Protein AF-W6JU60-F1 (afdb_monomer_lite)

Structure (mmCIF, N/CA/C/O backbone):
data_AF-W6JU60-F1
#
_entry.id   AF-W6JU60-F1
#
loop_
_atom_site.group_PDB
_atom_site.id
_atom_site.type_symbol
_atom_site.label_atom_id
_atom_site.label_alt_id
_atom_site.label_comp_id
_atom_site.label_asym_id
_atom_site.label_entity_id
_atom_site.label_seq_id
_atom_site.pdbx_PDB_ins_code
_atom_site.Cartn_x
_atom_site.Cartn_y
_atom_site.Cartn_z
_atom_site.occupancy
_atom_site.B_iso_or_equiv
_atom_site.auth_seq_id
_atom_site.auth_comp_id
_atom_site.auth_asym_id
_atom_site.auth_atom_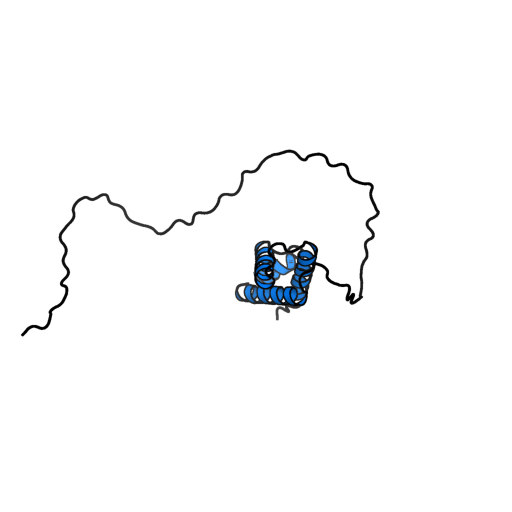id
_atom_site.pdbx_PDB_model_num
ATOM 1 N N . MET A 1 1 ? 45.260 56.073 19.935 1.00 47.12 1 MET A N 1
ATOM 2 C CA . MET A 1 1 ? 45.289 55.132 18.793 1.00 47.12 1 MET A CA 1
ATOM 3 C C . MET A 1 1 ? 44.078 54.212 18.930 1.00 47.12 1 MET A C 1
ATOM 5 O O . MET A 1 1 ? 43.869 53.727 20.035 1.00 47.12 1 MET A O 1
ATOM 9 N N . PRO A 1 2 ? 43.213 54.122 17.905 1.00 52.22 2 PRO A N 1
ATOM 10 C CA . PRO A 1 2 ? 41.772 53.891 18.062 1.00 52.22 2 PRO A CA 1
ATOM 11 C C . PRO A 1 2 ? 41.352 52.412 18.018 1.00 52.22 2 PRO A C 1
ATOM 13 O O . PRO A 1 2 ? 41.796 51.680 17.140 1.00 52.22 2 PRO A O 1
ATOM 16 N N . SER A 1 3 ? 40.410 52.025 18.886 1.00 49.56 3 SER A N 1
ATOM 17 C CA . SER A 1 3 ? 39.662 50.761 18.795 1.00 49.56 3 SER A CA 1
ATOM 18 C C . SER A 1 3 ? 38.165 51.004 19.050 1.00 49.56 3 SER A C 1
ATOM 20 O O . SER A 1 3 ? 37.738 51.186 20.183 1.00 49.56 3 SER A O 1
ATOM 22 N N . ARG A 1 4 ? 37.428 51.080 17.931 1.00 57.56 4 ARG A N 1
ATOM 23 C CA . ARG A 1 4 ? 35.986 50.867 17.656 1.00 57.56 4 ARG A CA 1
ATOM 24 C C . ARG A 1 4 ? 34.974 50.789 18.828 1.00 57.56 4 ARG A C 1
ATOM 26 O O . ARG A 1 4 ? 34.977 49.797 19.553 1.00 57.56 4 ARG A O 1
ATOM 33 N N . PRO A 1 5 ? 33.981 51.700 18.864 1.00 51.59 5 PRO A N 1
ATOM 34 C CA . PRO A 1 5 ? 32.648 51.457 19.413 1.00 51.59 5 PRO A CA 1
ATOM 35 C C . PRO A 1 5 ? 31.619 51.150 18.301 1.00 51.59 5 PRO A C 1
ATOM 37 O O . PRO A 1 5 ? 31.893 51.351 17.117 1.00 51.59 5 PRO A O 1
ATOM 40 N N . GLY A 1 6 ? 30.496 50.547 18.698 1.00 47.75 6 GLY A N 1
ATOM 41 C CA . GLY A 1 6 ? 29.604 49.714 17.885 1.00 47.75 6 GLY A CA 1
ATOM 42 C C . GLY A 1 6 ? 28.687 50.431 16.884 1.00 47.75 6 GLY A C 1
ATOM 43 O O . GLY A 1 6 ? 28.727 51.650 16.751 1.00 47.75 6 GLY A O 1
ATOM 44 N N . PRO A 1 7 ? 27.867 49.666 16.140 1.00 55.91 7 PRO A N 1
ATOM 45 C CA . PRO A 1 7 ? 26.796 50.232 15.335 1.00 55.91 7 PRO A CA 1
ATOM 46 C C . PRO A 1 7 ? 25.592 50.555 16.232 1.00 55.91 7 PRO A C 1
ATOM 48 O O . PRO A 1 7 ? 24.840 49.659 16.613 1.00 55.91 7 PRO A O 1
ATOM 51 N N . ASP A 1 8 ? 25.423 51.835 16.565 1.00 52.69 8 ASP A N 1
ATOM 52 C CA . ASP A 1 8 ? 24.196 52.355 17.165 1.00 52.69 8 ASP A CA 1
ATOM 53 C C . ASP A 1 8 ? 23.133 52.603 16.085 1.00 52.69 8 ASP A C 1
ATOM 55 O O . ASP A 1 8 ? 23.234 53.469 15.217 1.00 52.69 8 ASP A O 1
ATOM 59 N N . THR A 1 9 ? 22.137 51.733 16.158 1.00 45.91 9 THR A N 1
ATOM 60 C CA . THR A 1 9 ? 20.702 51.892 15.915 1.00 45.91 9 THR A CA 1
ATOM 61 C C . THR A 1 9 ? 20.132 53.316 16.046 1.00 45.91 9 THR A C 1
ATOM 63 O O . THR A 1 9 ? 20.436 54.027 16.998 1.00 45.91 9 THR A O 1
ATOM 66 N N . GLY A 1 10 ? 19.162 53.644 15.180 1.00 38.50 10 GLY A N 1
ATOM 67 C CA . GLY A 1 10 ? 18.126 54.670 15.409 1.00 38.50 10 GLY A CA 1
ATOM 68 C C . GLY A 1 10 ? 17.843 55.496 14.146 1.00 38.50 10 GLY A C 1
ATOM 69 O O . GLY A 1 10 ? 18.659 56.329 13.783 1.00 38.50 10 GLY A O 1
ATOM 70 N N . ALA A 1 11 ? 16.856 55.172 13.306 1.00 45.44 11 ALA A N 1
ATOM 71 C CA . ALA A 1 11 ? 15.407 55.345 13.496 1.00 45.44 11 ALA A CA 1
ATOM 72 C C . ALA A 1 11 ? 14.968 56.821 13.510 1.00 45.44 11 ALA A C 1
ATOM 74 O O . ALA A 1 11 ? 15.168 57.496 14.508 1.00 45.44 11 ALA A O 1
ATOM 75 N N . ASP A 1 12 ? 14.342 57.264 12.414 1.00 42.25 12 ASP A N 1
ATOM 76 C CA . ASP A 1 12 ? 13.336 58.341 12.335 1.00 42.25 12 ASP A CA 1
ATOM 77 C C . ASP A 1 12 ? 12.799 58.356 10.884 1.00 42.25 12 ASP A C 1
ATOM 79 O O . ASP A 1 12 ? 13.589 58.211 9.953 1.00 42.25 12 ASP A O 1
ATOM 83 N N . ALA A 1 13 ? 11.532 58.539 10.534 1.00 43.66 13 ALA A N 1
ATOM 84 C CA . ALA A 1 13 ? 10.236 58.268 11.137 1.00 43.66 13 ALA A CA 1
ATOM 85 C C . ALA A 1 13 ? 9.216 58.400 9.982 1.00 43.66 13 ALA A C 1
ATOM 87 O O . ALA A 1 13 ? 9.371 59.234 9.089 1.00 43.66 13 ALA A O 1
ATOM 88 N N . ASP A 1 14 ? 8.206 57.535 10.007 1.00 54.16 14 ASP A N 1
ATOM 89 C CA . ASP A 1 14 ? 6.982 57.529 9.191 1.00 54.16 14 ASP A CA 1
ATOM 90 C C . ASP A 1 14 ? 6.135 58.797 9.471 1.00 54.16 14 ASP A C 1
ATOM 92 O O . ASP A 1 14 ? 6.270 59.384 10.550 1.00 54.16 14 ASP A O 1
ATOM 96 N N . PRO A 1 15 ? 5.236 59.234 8.566 1.00 48.47 15 PRO A N 1
ATOM 97 C CA . PRO A 1 15 ? 3.843 58.833 8.793 1.00 48.47 15 PRO A CA 1
ATOM 98 C C . PRO A 1 15 ? 3.015 58.644 7.509 1.00 48.47 15 PRO A C 1
ATOM 100 O O . PRO A 1 15 ? 3.020 59.503 6.624 1.00 48.47 15 PRO A O 1
ATOM 103 N N . GLY A 1 16 ? 2.193 57.591 7.450 1.00 38.12 16 GLY A N 1
ATOM 104 C CA . GLY A 1 16 ? 1.182 57.524 6.389 1.00 38.12 16 GLY A CA 1
ATOM 105 C C . GLY A 1 16 ? 0.149 56.402 6.350 1.00 38.12 16 GLY A C 1
ATOM 106 O O . GLY A 1 16 ? -0.410 56.208 5.283 1.00 38.12 16 GLY A O 1
ATOM 107 N N . ILE A 1 17 ? -0.085 55.683 7.452 1.00 44.28 17 ILE A N 1
ATOM 108 C CA . ILE A 1 17 ? -1.332 54.975 7.827 1.00 44.28 17 ILE A CA 1
ATOM 109 C C . ILE A 1 17 ? -2.363 54.626 6.727 1.00 44.28 17 ILE A C 1
ATOM 111 O O . ILE A 1 17 ? -3.180 55.454 6.346 1.00 44.28 17 ILE A O 1
ATOM 115 N N . ASP A 1 18 ? -2.487 53.330 6.443 1.00 41.06 18 ASP A N 1
ATOM 116 C CA . ASP A 1 18 ? -3.798 52.676 6.478 1.00 41.06 18 ASP A CA 1
ATOM 117 C C . ASP A 1 18 ? -3.683 51.411 7.336 1.00 41.06 18 ASP A C 1
ATOM 119 O O . ASP A 1 18 ? -2.764 50.599 7.203 1.00 41.06 18 ASP A O 1
ATOM 123 N N . ALA A 1 19 ? -4.578 51.335 8.311 1.00 47.84 19 ALA A N 1
ATOM 124 C CA . ALA A 1 19 ? -4.653 50.307 9.329 1.00 47.84 19 ALA A CA 1
ATOM 125 C C . ALA A 1 19 ? -5.212 48.994 8.761 1.00 47.84 19 ALA A C 1
ATOM 127 O O . ALA A 1 19 ? -6.075 49.021 7.891 1.00 47.84 19 ALA A O 1
ATOM 128 N N . GLU A 1 20 ? -4.738 47.862 9.295 1.00 37.16 20 GLU A N 1
ATOM 129 C CA . GLU A 1 20 ? -5.547 46.798 9.928 1.00 37.16 20 GLU A CA 1
ATOM 130 C C . GLU A 1 20 ? -4.754 45.469 9.945 1.00 37.16 20 GLU A C 1
ATOM 132 O O . GLU A 1 20 ? -4.459 44.867 8.916 1.00 37.16 20 GLU A O 1
ATOM 137 N N . ALA A 1 21 ? -4.376 45.009 11.138 1.00 45.50 21 ALA A N 1
ATOM 138 C CA . ALA A 1 21 ? -4.017 43.610 11.421 1.00 45.50 21 ALA A CA 1
ATOM 139 C C . ALA A 1 21 ? -5.267 42.920 12.016 1.00 45.50 21 ALA A C 1
ATOM 141 O O . ALA A 1 21 ? -6.084 43.664 12.566 1.00 45.50 21 ALA A O 1
ATOM 142 N N . PRO A 1 22 ? -5.445 41.572 12.040 1.00 47.84 22 PRO A N 1
ATOM 143 C CA . PRO A 1 22 ? -4.446 40.488 11.928 1.00 47.84 22 PRO A CA 1
ATOM 144 C C . PRO A 1 22 ? -4.897 39.252 11.081 1.00 47.84 22 PRO A C 1
ATOM 146 O O . PRO A 1 22 ? -6.049 39.177 10.677 1.00 47.84 22 PRO A O 1
ATOM 149 N N . ALA A 1 23 ? -4.011 38.252 10.876 1.00 44.72 23 ALA A N 1
ATOM 150 C CA . ALA A 1 23 ? -4.270 36.781 10.897 1.00 44.72 23 ALA A CA 1
ATOM 151 C C . ALA A 1 23 ? -3.509 35.934 9.823 1.00 44.72 23 ALA A C 1
ATOM 153 O O . ALA A 1 23 ? -3.208 36.431 8.741 1.00 44.72 23 ALA A O 1
ATOM 154 N N . PRO A 1 24 ? -3.151 34.664 10.142 1.00 55.88 24 PRO A N 1
ATOM 155 C CA . PRO A 1 24 ? -2.121 33.843 9.474 1.00 55.88 24 PRO A CA 1
ATOM 156 C C . PRO A 1 24 ? -2.644 33.055 8.229 1.00 55.88 24 PRO A C 1
ATOM 158 O O . PRO A 1 24 ? -3.814 33.185 7.874 1.00 55.88 24 PRO A O 1
ATOM 161 N N . PRO A 1 25 ? -1.798 32.284 7.502 1.00 47.41 25 PRO A N 1
ATOM 162 C CA . PRO A 1 25 ? -1.949 32.013 6.069 1.00 47.41 25 PRO A CA 1
ATOM 163 C C . PRO A 1 25 ? -3.121 31.081 5.740 1.00 47.41 25 PRO A C 1
ATOM 165 O O . PRO A 1 25 ? -3.218 29.964 6.249 1.00 47.41 25 PRO A O 1
ATOM 168 N N . HIS A 1 26 ? -3.981 31.522 4.820 1.00 53.06 26 HIS A N 1
ATOM 169 C CA . HIS A 1 26 ? -5.076 30.713 4.297 1.00 53.06 26 HIS A CA 1
ATOM 170 C C . HIS A 1 26 ? -4.544 29.597 3.392 1.00 53.06 26 HIS A C 1
ATOM 172 O O . HIS A 1 26 ? -4.012 29.825 2.306 1.00 53.06 26 HIS A O 1
ATOM 178 N N . THR A 1 27 ? -4.728 28.371 3.865 1.00 47.03 27 THR A N 1
ATOM 179 C CA . THR A 1 27 ? -4.616 27.123 3.121 1.00 47.03 27 THR A CA 1
ATOM 180 C C . THR A 1 27 ? -5.498 27.176 1.870 1.00 47.03 27 THR A C 1
ATOM 182 O O . THR A 1 27 ? -6.727 27.179 1.937 1.00 47.03 27 THR A O 1
ATOM 185 N N . ALA A 1 28 ? -4.871 27.228 0.696 1.00 50.53 28 ALA A N 1
ATOM 186 C CA . ALA A 1 28 ? -5.572 27.118 -0.57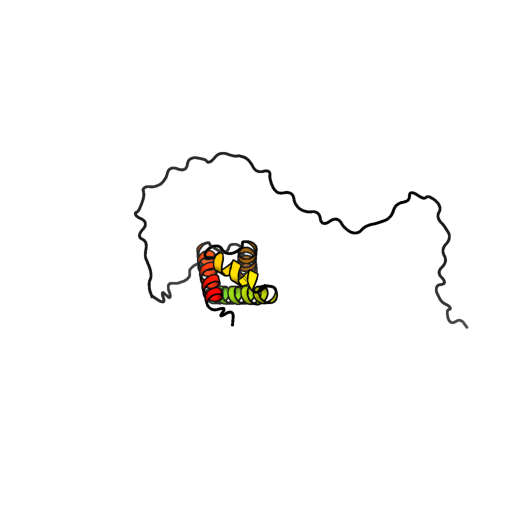5 1.00 50.53 28 ALA A CA 1
ATOM 187 C C . ALA A 1 28 ? -6.048 25.668 -0.769 1.00 50.53 28 ALA A C 1
ATOM 189 O O . ALA A 1 28 ? -5.293 24.797 -1.194 1.00 50.53 28 ALA A O 1
ATOM 190 N N . ALA A 1 29 ? -7.308 25.403 -0.429 1.00 57.00 29 ALA A N 1
ATOM 191 C CA . ALA A 1 29 ? -7.976 24.146 -0.739 1.00 57.00 29 ALA A CA 1
ATOM 192 C C . ALA A 1 29 ? -8.294 24.065 -2.252 1.00 57.00 29 ALA A C 1
ATOM 194 O O . ALA A 1 29 ? -8.926 24.984 -2.787 1.00 57.00 29 ALA A O 1
ATOM 195 N N . PRO A 1 30 ? -7.912 22.990 -2.968 1.00 52.25 30 PRO 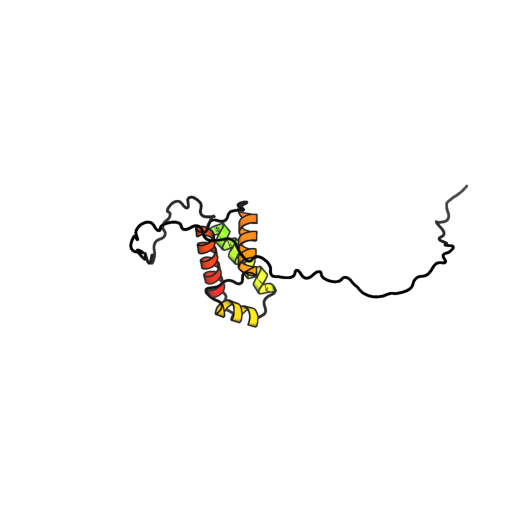A N 1
ATOM 196 C CA . PRO A 1 30 ? -8.303 22.807 -4.361 1.00 52.25 30 PRO A CA 1
ATOM 197 C C . PRO A 1 30 ? -9.747 22.291 -4.471 1.00 52.25 30 PRO A C 1
ATOM 199 O O . PRO A 1 30 ? -10.137 21.302 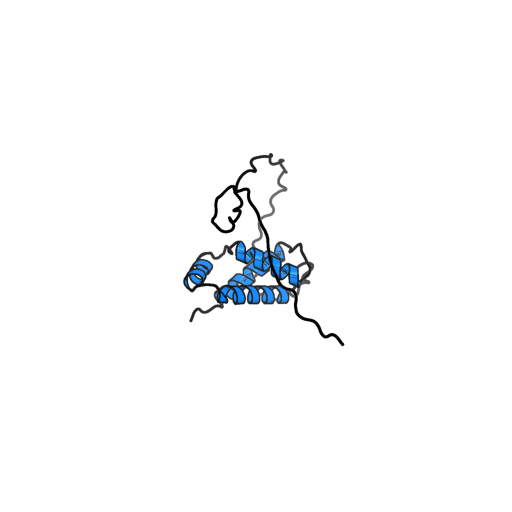-3.851 1.00 52.25 30 PRO A O 1
ATOM 202 N N . LYS A 1 31 ? -10.546 22.985 -5.286 1.00 54.59 31 LYS A N 1
ATOM 203 C CA . LYS A 1 31 ? -11.952 22.678 -5.582 1.00 54.59 31 LYS A CA 1
ATOM 204 C C . LYS A 1 31 ? -12.040 21.495 -6.562 1.00 54.59 31 LYS A C 1
ATOM 206 O O . LYS A 1 31 ? -11.400 21.563 -7.612 1.00 54.59 31 LYS A O 1
ATOM 211 N N . PRO A 1 32 ? -12.836 20.446 -6.294 1.00 54.50 32 PRO A N 1
ATOM 212 C CA . PRO A 1 32 ? -13.117 19.414 -7.282 1.00 54.50 32 PRO A CA 1
ATOM 213 C C . PRO A 1 32 ? -14.236 19.852 -8.238 1.00 54.50 32 PRO A C 1
ATOM 215 O O . PRO A 1 32 ? -15.173 20.538 -7.835 1.00 54.50 32 PRO A O 1
ATOM 218 N N . SER A 1 33 ? -14.172 19.330 -9.467 1.00 46.12 33 SER A N 1
ATOM 219 C CA . SER A 1 33 ? -15.243 19.276 -10.476 1.00 46.12 33 SER A CA 1
ATOM 220 C C . SER A 1 33 ? -15.231 20.370 -11.545 1.00 46.12 33 SER A C 1
ATOM 222 O O . SER A 1 33 ? -15.816 21.425 -11.355 1.00 46.12 33 SER A O 1
ATOM 224 N N . VAL A 1 34 ? -14.635 20.056 -12.703 1.00 52.06 34 VAL A N 1
ATOM 225 C CA . VAL A 1 34 ? -15.282 20.118 -14.032 1.00 52.06 34 VAL A CA 1
ATOM 226 C C . VAL A 1 34 ? -14.475 19.207 -14.960 1.00 52.06 34 VAL A C 1
ATOM 228 O O . VAL A 1 34 ? -13.311 19.492 -15.192 1.00 52.06 34 VAL A O 1
ATOM 231 N N . LEU A 1 35 ? -15.074 18.147 -15.512 1.00 50.44 35 LEU A N 1
ATOM 232 C CA . LEU A 1 35 ? -14.684 17.555 -16.806 1.00 50.44 35 LEU A CA 1
ATOM 233 C C . LEU A 1 35 ? -15.811 16.628 -17.289 1.00 50.44 35 LEU A C 1
ATOM 235 O O . LEU A 1 35 ? -15.713 15.404 -17.302 1.00 50.44 35 LEU A O 1
ATOM 239 N N . ALA A 1 36 ? -16.924 17.252 -17.674 1.00 49.59 36 ALA A N 1
ATOM 240 C CA . ALA A 1 36 ? -17.943 16.608 -18.483 1.00 49.59 36 ALA A CA 1
ATOM 241 C C . ALA A 1 36 ? -17.548 16.692 -19.967 1.00 49.59 36 ALA A C 1
ATOM 243 O O . ALA A 1 36 ? -17.421 17.779 -20.528 1.00 49.59 36 ALA A O 1
ATOM 244 N N . GLY A 1 37 ? -17.434 15.521 -20.595 1.00 46.59 37 GLY A N 1
ATOM 245 C CA . GLY A 1 37 ? -17.753 15.316 -22.005 1.00 46.59 37 GLY A CA 1
ATOM 246 C C . GLY A 1 37 ? -16.580 15.318 -22.982 1.00 46.59 37 GLY A C 1
ATOM 247 O O . GLY A 1 37 ? -16.057 16.370 -23.315 1.00 46.59 37 GLY A O 1
ATOM 248 N N . LYS A 1 38 ? -16.282 14.146 -23.558 1.00 50.16 38 LYS A N 1
ATOM 249 C CA . LYS A 1 38 ? -16.240 13.889 -25.014 1.00 50.16 38 LYS A CA 1
ATOM 250 C C . LYS A 1 38 ? -16.395 12.371 -25.246 1.00 50.16 38 LYS A C 1
ATOM 252 O O . LYS A 1 38 ? -16.079 11.566 -24.383 1.00 50.16 38 LYS A O 1
ATOM 257 N N . ARG A 1 39 ? -16.996 12.029 -26.385 1.00 53.59 39 ARG A N 1
ATOM 258 C CA . ARG A 1 39 ? -17.728 10.791 -26.718 1.00 53.59 39 ARG A CA 1
ATOM 259 C C . ARG A 1 39 ? -16.837 9.532 -26.786 1.00 53.59 39 ARG A C 1
ATOM 261 O O . ARG A 1 39 ? -15.722 9.644 -27.290 1.00 53.59 39 ARG A O 1
ATOM 268 N N . PRO A 1 40 ? -17.335 8.337 -26.410 1.00 49.72 40 PRO A N 1
ATOM 269 C CA . PRO A 1 40 ? -16.653 7.082 -26.705 1.00 49.72 40 PRO A CA 1
ATOM 270 C C . PRO A 1 40 ? -16.737 6.777 -28.206 1.00 49.72 40 PRO A C 1
ATOM 272 O O . PRO A 1 40 ? -17.826 6.661 -28.772 1.00 49.72 40 PRO A O 1
ATOM 275 N N . SER A 1 41 ? -15.578 6.656 -28.852 1.00 53.19 41 SER A N 1
ATOM 276 C CA . SER A 1 41 ? -15.465 6.053 -30.179 1.00 53.19 41 SER A CA 1
ATOM 277 C C . SER A 1 41 ? -15.773 4.560 -30.057 1.00 53.19 41 SER A C 1
ATOM 279 O O . SER A 1 41 ? -15.213 3.873 -29.204 1.00 53.19 41 SER A O 1
ATOM 281 N N . THR A 1 42 ? -16.699 4.072 -30.877 1.00 52.25 42 THR A N 1
ATOM 282 C CA . THR A 1 42 ? -17.063 2.654 -30.960 1.00 52.25 42 THR A CA 1
ATOM 283 C C . THR A 1 42 ? -15.873 1.861 -31.493 1.00 52.25 42 THR A C 1
ATOM 285 O O . THR A 1 42 ? -15.498 2.021 -32.652 1.00 52.25 42 THR A O 1
ATOM 288 N N . ILE A 1 43 ? -15.294 0.996 -30.658 1.00 54.69 43 ILE A N 1
ATOM 289 C CA . ILE A 1 43 ? -14.361 -0.048 -31.089 1.00 54.69 43 ILE A CA 1
ATOM 290 C C . ILE A 1 43 ? -15.098 -1.384 -30.975 1.00 54.69 43 ILE A C 1
ATOM 292 O O . ILE A 1 43 ? -15.632 -1.737 -29.925 1.00 54.69 43 ILE A O 1
ATOM 296 N N . LEU A 1 44 ? -15.173 -2.081 -32.105 1.00 58.12 44 LEU A N 1
ATOM 297 C CA . LEU A 1 44 ? -15.803 -3.383 -32.300 1.00 58.12 44 LEU A CA 1
ATOM 298 C C . LEU A 1 44 ? -15.150 -4.449 -31.386 1.00 58.12 44 LEU A C 1
ATOM 300 O O . LEU A 1 44 ? -13.920 -4.525 -31.367 1.00 58.12 44 LEU A O 1
ATOM 304 N N . PRO A 1 45 ? -15.907 -5.295 -30.662 1.00 60.28 45 PRO A N 1
ATOM 305 C CA . PRO A 1 45 ? -15.314 -6.354 -29.847 1.00 60.28 45 PRO A CA 1
ATOM 306 C C . PRO A 1 45 ? -14.814 -7.514 -30.730 1.00 60.28 45 PRO A C 1
ATOM 308 O O . PRO A 1 45 ? -15.605 -8.072 -31.500 1.00 60.28 45 PRO A O 1
ATOM 311 N N . PRO A 1 46 ? -13.539 -7.941 -30.632 1.00 59.12 46 PRO A N 1
ATOM 312 C CA . PRO A 1 46 ? -13.132 -9.226 -31.177 1.00 59.12 46 PRO A CA 1
ATOM 313 C C . PRO A 1 46 ? -13.781 -10.369 -30.383 1.00 59.12 46 PRO A C 1
ATOM 315 O O . PRO A 1 46 ? -13.907 -10.339 -29.160 1.00 59.12 46 PRO A O 1
ATOM 318 N N . LYS A 1 47 ? -14.226 -11.366 -31.147 1.00 54.44 47 LYS A N 1
ATOM 319 C CA . LYS A 1 47 ? -14.907 -12.607 -30.767 1.00 54.44 47 LYS A CA 1
ATOM 320 C C . LYS A 1 47 ? -14.404 -13.208 -29.445 1.00 54.44 47 LYS A C 1
ATOM 322 O O . LYS A 1 47 ? -13.226 -13.518 -29.305 1.00 54.44 47 LYS A O 1
ATOM 327 N N . ALA A 1 48 ? -15.345 -13.413 -28.523 1.00 59.59 48 ALA A N 1
ATOM 328 C CA . ALA A 1 48 ? -15.145 -14.004 -27.206 1.00 59.59 48 ALA A CA 1
ATOM 329 C C . ALA A 1 48 ? -14.367 -15.331 -27.262 1.00 59.59 48 ALA A C 1
ATOM 331 O O . ALA A 1 48 ? -14.832 -16.310 -27.850 1.00 59.59 48 ALA A O 1
ATOM 332 N N . ALA A 1 49 ? -13.210 -15.362 -26.601 1.00 63.25 49 ALA A N 1
ATOM 333 C CA . ALA A 1 49 ? -12.627 -16.588 -26.074 1.00 63.25 49 ALA A CA 1
ATOM 334 C C . ALA A 1 49 ? -13.209 -16.820 -24.665 1.00 63.25 49 ALA A C 1
ATOM 336 O O . ALA A 1 49 ? -13.395 -15.844 -23.931 1.00 63.25 49 ALA A O 1
ATOM 337 N N . PRO A 1 50 ? -13.543 -18.063 -24.274 1.00 64.31 50 PRO A N 1
ATOM 338 C CA . PRO A 1 50 ? -14.046 -18.328 -22.931 1.00 64.31 50 PRO A CA 1
ATOM 339 C C . PRO A 1 50 ? -12.989 -17.920 -21.891 1.00 64.31 50 PRO A C 1
ATOM 341 O O . PRO A 1 50 ? -11.808 -18.220 -22.089 1.00 64.31 50 PRO A O 1
ATOM 344 N N . PRO A 1 51 ? -13.373 -17.255 -20.785 1.00 61.19 51 PRO A N 1
ATOM 345 C CA . PRO A 1 51 ? -12.440 -16.959 -19.713 1.00 61.19 51 PRO A CA 1
ATOM 346 C C . PRO A 1 51 ? -12.047 -18.278 -19.042 1.00 61.19 51 PRO A C 1
ATOM 348 O O . PRO A 1 51 ? -12.806 -18.860 -18.270 1.00 61.19 51 PRO A O 1
ATOM 351 N N . MET A 1 52 ? -10.857 -18.771 -19.368 1.00 54.69 52 MET A N 1
ATOM 352 C CA . MET A 1 52 ? -10.243 -19.897 -18.682 1.00 54.69 52 MET A CA 1
ATOM 353 C C . MET A 1 52 ? -9.720 -19.369 -17.345 1.00 54.69 52 MET A C 1
ATOM 355 O O . MET A 1 52 ? -8.664 -18.748 -17.270 1.00 54.69 52 MET A O 1
ATOM 359 N N . TRP A 1 53 ? -10.523 -19.529 -16.295 1.00 48.81 53 TRP A N 1
ATOM 360 C CA . TRP A 1 53 ? -10.107 -19.231 -14.930 1.00 48.81 53 TRP A CA 1
ATOM 361 C C . TRP A 1 53 ? -9.103 -20.302 -14.507 1.00 48.81 53 TRP A C 1
ATOM 363 O O . TRP A 1 53 ? -9.480 -21.394 -14.086 1.00 48.81 53 TRP A O 1
ATOM 373 N N . THR A 1 54 ? -7.813 -20.009 -14.651 1.00 52.62 54 THR A N 1
ATOM 374 C CA . THR A 1 54 ? -6.762 -20.829 -14.049 1.00 52.62 54 THR A CA 1
ATOM 375 C C . THR A 1 54 ? -6.638 -20.429 -12.584 1.00 52.62 54 THR A C 1
ATOM 377 O O . THR A 1 54 ? -5.954 -19.469 -12.240 1.00 52.62 54 THR A O 1
ATOM 380 N N . THR A 1 55 ? -7.302 -21.181 -11.707 1.00 54.56 55 THR A N 1
ATOM 381 C CA . THR A 1 55 ? -6.929 -21.242 -10.290 1.00 54.56 55 THR A CA 1
ATOM 382 C C . THR A 1 55 ? -5.563 -21.929 -10.237 1.00 54.56 55 THR A C 1
ATOM 384 O O . THR A 1 55 ? -5.455 -23.141 -10.408 1.00 54.56 55 THR A O 1
ATOM 387 N N . SER A 1 56 ? -4.489 -21.152 -10.087 1.00 48.84 56 SER A N 1
ATOM 388 C CA . SER A 1 56 ? -3.159 -21.710 -9.832 1.00 48.84 56 SER A CA 1
ATOM 389 C C . SER A 1 56 ? -2.974 -21.843 -8.327 1.00 48.84 56 SER A C 1
ATOM 391 O O . SER A 1 56 ? -2.469 -20.958 -7.640 1.00 48.84 56 SER A O 1
ATOM 393 N N . THR A 1 57 ? -3.461 -22.963 -7.799 1.00 52.06 57 THR A N 1
ATOM 394 C CA . THR A 1 57 ? -3.050 -23.476 -6.496 1.00 52.06 57 THR A CA 1
ATOM 395 C C . THR A 1 57 ? -1.678 -24.123 -6.667 1.00 52.06 57 THR A C 1
ATOM 397 O O . THR A 1 57 ? -1.572 -25.175 -7.283 1.00 52.06 57 THR A O 1
ATOM 400 N N . GLY A 1 58 ? -0.644 -23.505 -6.092 1.00 49.12 58 GLY A N 1
ATOM 401 C CA . GLY A 1 58 ? 0.628 -24.159 -5.779 1.00 49.12 58 GLY A CA 1
ATOM 402 C C . GLY A 1 58 ? 1.523 -24.490 -6.975 1.00 49.12 58 GLY A C 1
ATOM 403 O O . GLY A 1 58 ? 1.472 -25.580 -7.530 1.00 49.12 58 GLY A O 1
ATOM 404 N N . GLY A 1 59 ? 2.453 -23.593 -7.290 1.00 38.00 59 GLY A N 1
ATOM 405 C CA . GLY A 1 59 ? 3.571 -23.926 -8.164 1.00 38.00 59 GLY A CA 1
ATOM 406 C C . GLY A 1 59 ? 4.548 -22.771 -8.249 1.00 38.00 59 GLY A C 1
ATOM 407 O O . GLY A 1 59 ? 4.258 -21.779 -8.910 1.00 38.00 59 GLY A O 1
ATOM 408 N N . ALA A 1 60 ? 5.694 -22.897 -7.577 1.00 51.06 60 ALA A N 1
ATOM 409 C CA . ALA A 1 60 ? 6.831 -21.996 -7.726 1.00 51.06 60 ALA A CA 1
ATOM 410 C C . ALA A 1 60 ? 7.310 -22.029 -9.186 1.00 51.06 60 ALA A C 1
ATOM 412 O O . ALA A 1 60 ? 8.162 -22.830 -9.564 1.00 51.06 60 ALA A O 1
ATOM 413 N N . SER A 1 61 ? 6.712 -21.187 -10.022 1.00 45.09 61 SER A N 1
ATOM 414 C CA . SER A 1 61 ? 7.098 -21.036 -11.415 1.00 45.09 61 SER A CA 1
ATOM 415 C C . SER A 1 61 ? 8.162 -19.959 -11.467 1.00 45.09 61 SER A C 1
ATOM 417 O O . SER A 1 61 ? 7.868 -18.773 -11.540 1.00 45.09 61 SER A O 1
ATOM 419 N N . ARG A 1 62 ? 9.420 -20.402 -11.422 1.00 51.38 62 ARG A N 1
ATOM 420 C CA . ARG A 1 62 ? 10.588 -19.645 -11.883 1.00 51.38 62 ARG A CA 1
ATOM 421 C C . ARG A 1 62 ? 10.521 -19.547 -13.414 1.00 51.38 62 ARG A C 1
ATOM 423 O O . ARG A 1 62 ? 11.340 -20.128 -14.115 1.00 51.38 62 ARG A O 1
ATOM 430 N N . GLY A 1 63 ? 9.453 -18.935 -13.914 1.00 44.97 63 GLY A N 1
ATOM 431 C CA . GLY A 1 63 ? 9.310 -18.503 -15.294 1.00 44.97 63 GLY A CA 1
ATOM 432 C C . GLY A 1 63 ? 9.762 -17.058 -15.328 1.00 44.97 63 GLY A C 1
ATOM 433 O O . GLY A 1 63 ? 9.297 -16.264 -14.522 1.00 44.97 63 GLY A O 1
ATOM 434 N N . GLU A 1 64 ? 10.736 -16.775 -16.175 1.00 50.00 64 GLU A N 1
ATOM 435 C CA . GLU A 1 64 ? 11.390 -15.481 -16.297 1.00 50.00 64 GLU A CA 1
ATOM 436 C C . GLU A 1 64 ? 10.375 -14.331 -16.307 1.00 50.00 64 GLU A C 1
ATOM 438 O O . GLU A 1 64 ? 9.454 -14.280 -17.120 1.00 50.00 64 GLU A O 1
ATOM 443 N N . ASP A 1 65 ? 10.555 -13.450 -15.334 1.00 55.44 65 ASP A N 1
ATOM 444 C CA . ASP A 1 65 ? 9.705 -12.347 -14.904 1.00 55.44 65 ASP A CA 1
ATOM 445 C C . ASP A 1 65 ? 9.868 -11.166 -15.880 1.00 55.44 65 ASP A C 1
ATOM 447 O O . ASP A 1 65 ? 10.250 -10.067 -15.493 1.00 55.44 65 ASP A O 1
ATOM 451 N N . ILE A 1 66 ? 9.723 -11.416 -17.191 1.00 53.62 66 ILE A N 1
ATOM 452 C CA . ILE A 1 66 ? 10.096 -10.464 -18.252 1.00 53.62 66 ILE A CA 1
ATOM 453 C C . ILE A 1 66 ? 9.178 -9.233 -18.185 1.00 53.62 66 ILE A C 1
ATOM 455 O O . ILE A 1 66 ? 8.121 -9.177 -18.812 1.00 53.62 66 ILE A O 1
ATOM 459 N N . GLY A 1 67 ? 9.578 -8.253 -17.378 1.00 64.75 67 GLY A N 1
ATOM 460 C CA . GLY A 1 67 ? 8.885 -6.990 -17.161 1.00 64.75 67 GLY A CA 1
ATOM 461 C C . GLY A 1 67 ? 8.136 -6.862 -15.836 1.00 64.75 67 GLY A C 1
ATOM 462 O O . GLY A 1 67 ? 7.534 -5.816 -15.627 1.00 64.75 67 GLY A O 1
ATOM 463 N N . LEU A 1 68 ? 8.125 -7.861 -14.950 1.00 71.00 68 LEU A N 1
ATOM 464 C CA . LEU A 1 68 ? 7.627 -7.645 -13.589 1.00 71.00 68 LEU A CA 1
ATOM 465 C C . LEU A 1 68 ? 8.773 -7.088 -12.734 1.00 71.00 68 LEU A C 1
ATOM 467 O O . LEU A 1 68 ? 9.939 -7.452 -12.894 1.00 71.00 68 LEU A O 1
ATOM 471 N N . VAL A 1 69 ? 8.433 -6.146 -11.860 1.00 80.00 69 VAL A N 1
ATOM 472 C CA . VAL A 1 69 ? 9.374 -5.638 -10.868 1.00 80.00 69 VAL A CA 1
ATOM 473 C C . VAL A 1 69 ? 9.757 -6.778 -9.931 1.00 80.00 69 VAL A C 1
ATOM 475 O O . VAL A 1 69 ? 8.891 -7.537 -9.494 1.00 80.00 69 VAL A O 1
ATOM 478 N N . ASP A 1 70 ? 11.041 -6.834 -9.573 1.00 87.56 70 ASP A N 1
ATOM 479 C CA . ASP A 1 70 ? 11.569 -7.815 -8.633 1.00 87.56 70 ASP A CA 1
ATOM 480 C C . ASP A 1 70 ? 10.683 -7.942 -7.379 1.00 87.56 70 ASP A C 1
ATOM 482 O O . ASP A 1 70 ? 10.410 -6.974 -6.659 1.00 87.56 70 ASP A O 1
ATOM 486 N N . ILE A 1 71 ? 10.230 -9.168 -7.118 1.00 86.38 71 ILE A N 1
ATOM 487 C CA . ILE A 1 71 ? 9.294 -9.484 -6.034 1.00 86.38 71 ILE A CA 1
ATOM 488 C C . ILE A 1 71 ? 9.894 -9.106 -4.676 1.00 86.38 71 ILE A C 1
ATOM 490 O O . ILE A 1 71 ? 9.168 -8.670 -3.780 1.00 86.38 71 ILE A O 1
ATOM 494 N N . GLU A 1 72 ? 11.214 -9.230 -4.511 1.00 88.00 72 GLU A N 1
ATOM 495 C CA . GLU A 1 72 ? 11.881 -8.838 -3.271 1.00 88.00 72 GLU A CA 1
ATOM 496 C C . GLU A 1 72 ? 11.806 -7.319 -3.045 1.00 88.00 72 GLU A C 1
ATOM 498 O O . GLU A 1 72 ? 11.549 -6.870 -1.920 1.00 88.00 72 GLU A O 1
ATOM 503 N N . ALA A 1 73 ? 11.941 -6.522 -4.111 1.00 88.31 73 ALA A N 1
ATOM 504 C CA . ALA A 1 73 ? 11.743 -5.077 -4.060 1.00 88.31 73 ALA A CA 1
ATOM 505 C C . ALA A 1 73 ? 10.298 -4.713 -3.680 1.00 88.31 73 ALA A C 1
ATOM 507 O O . ALA A 1 73 ? 10.102 -3.867 -2.802 1.00 88.31 73 ALA A O 1
ATOM 508 N N . ILE A 1 74 ? 9.302 -5.393 -4.262 1.00 90.75 74 ILE A N 1
ATOM 509 C CA . ILE A 1 74 ? 7.880 -5.226 -3.912 1.00 90.75 74 ILE A CA 1
ATOM 510 C C . ILE A 1 74 ? 7.648 -5.536 -2.427 1.00 90.75 74 ILE A C 1
ATOM 512 O O . ILE A 1 74 ? 7.099 -4.709 -1.697 1.00 90.75 74 ILE A O 1
ATOM 516 N N . ASP A 1 75 ? 8.098 -6.699 -1.947 1.00 91.00 75 ASP A N 1
ATOM 517 C CA . ASP A 1 75 ? 7.918 -7.118 -0.552 1.00 91.00 75 ASP A CA 1
ATOM 518 C C . ASP A 1 75 ? 8.603 -6.155 0.430 1.00 91.00 75 ASP A C 1
ATOM 520 O O . ASP A 1 75 ? 8.138 -5.961 1.558 1.00 91.00 75 ASP A O 1
ATOM 524 N N . ALA A 1 76 ? 9.744 -5.579 0.052 1.00 91.31 76 ALA A N 1
ATOM 525 C CA . ALA A 1 76 ? 10.460 -4.625 0.887 1.00 91.31 76 ALA A CA 1
ATOM 526 C C . ALA A 1 76 ? 9.733 -3.272 0.973 1.00 91.31 76 ALA A C 1
ATOM 528 O O . ALA A 1 76 ? 9.589 -2.745 2.077 1.00 91.31 76 ALA A O 1
ATOM 529 N N . VAL A 1 77 ? 9.220 -2.758 -0.149 1.00 92.38 77 VAL A N 1
ATOM 530 C CA . VAL A 1 77 ? 8.406 -1.528 -0.203 1.00 92.38 77 VAL A CA 1
ATOM 531 C C . VAL A 1 77 ? 7.114 -1.693 0.591 1.00 92.38 77 VAL A C 1
ATOM 533 O O . VAL A 1 77 ? 6.805 -0.881 1.459 1.00 92.38 77 VAL A O 1
ATOM 536 N N . VAL A 1 78 ? 6.392 -2.795 0.381 1.00 93.00 78 VAL A N 1
ATOM 537 C CA . VAL A 1 78 ? 5.156 -3.096 1.115 1.00 93.00 78 VAL A CA 1
ATOM 538 C C . VAL A 1 78 ? 5.397 -3.104 2.625 1.00 93.00 78 VAL A C 1
ATOM 540 O O . VAL A 1 78 ? 4.653 -2.475 3.380 1.00 93.00 78 VAL A O 1
ATOM 543 N N . ARG A 1 79 ? 6.455 -3.786 3.083 1.00 91.44 79 ARG A N 1
ATOM 544 C CA . ARG A 1 79 ? 6.815 -3.826 4.507 1.00 91.44 79 ARG A CA 1
ATOM 545 C C . ARG A 1 79 ? 7.151 -2.445 5.051 1.00 91.44 79 ARG A C 1
ATOM 547 O O . ARG A 1 79 ? 6.722 -2.127 6.157 1.00 91.44 79 ARG A O 1
ATOM 554 N N . GLN A 1 80 ? 7.895 -1.646 4.294 1.00 91.81 80 GLN A N 1
ATOM 555 C CA . GLN A 1 80 ? 8.282 -0.296 4.686 1.00 91.81 80 GLN A CA 1
ATOM 556 C C . GLN A 1 80 ? 7.062 0.620 4.809 1.00 91.81 80 GLN A C 1
ATOM 558 O O . GLN A 1 80 ? 6.868 1.220 5.863 1.00 91.81 80 GLN A O 1
ATOM 563 N N . VAL A 1 81 ? 6.194 0.662 3.795 1.00 91.88 81 VAL A N 1
ATOM 564 C CA . VAL A 1 81 ? 4.979 1.489 3.807 1.00 91.88 81 VAL A CA 1
ATOM 565 C C . VAL A 1 81 ? 4.052 1.092 4.951 1.00 91.88 81 VAL A C 1
ATOM 567 O O . VAL A 1 81 ? 3.581 1.960 5.683 1.00 91.88 81 VAL A O 1
ATOM 570 N N . ILE A 1 82 ? 3.830 -0.208 5.163 1.00 90.50 82 ILE A N 1
ATOM 571 C CA . ILE A 1 82 ? 3.012 -0.689 6.281 1.00 90.50 82 ILE A CA 1
ATOM 572 C C . ILE A 1 82 ? 3.644 -0.308 7.621 1.00 90.50 82 ILE A C 1
ATOM 574 O O . ILE A 1 82 ? 2.938 0.182 8.496 1.00 90.50 82 ILE A O 1
ATOM 578 N N . ALA A 1 83 ? 4.954 -0.499 7.797 1.00 90.19 83 ALA A N 1
ATOM 579 C CA . ALA A 1 83 ? 5.634 -0.141 9.038 1.00 90.19 83 ALA A CA 1
ATOM 580 C C . ALA A 1 83 ? 5.512 1.360 9.331 1.00 90.19 83 ALA A C 1
ATOM 582 O O . ALA A 1 83 ? 5.142 1.736 10.439 1.00 90.19 83 ALA A O 1
ATOM 583 N N . THR A 1 84 ? 5.754 2.213 8.333 1.00 90.81 84 THR A N 1
ATOM 584 C CA . THR A 1 84 ? 5.619 3.667 8.468 1.00 90.81 84 THR A CA 1
ATOM 585 C C . THR A 1 84 ? 4.180 4.084 8.750 1.00 90.81 84 THR A C 1
ATOM 587 O O . THR A 1 84 ? 3.953 4.942 9.598 1.00 90.81 84 THR A O 1
ATOM 590 N N . TRP A 1 85 ? 3.201 3.469 8.087 1.00 90.12 85 TRP A N 1
ATOM 591 C CA . TRP A 1 85 ? 1.793 3.782 8.305 1.00 90.12 85 TRP A CA 1
ATOM 592 C C . TRP A 1 85 ? 1.305 3.329 9.686 1.00 90.12 85 TRP A C 1
ATOM 594 O O . TRP A 1 85 ? 0.613 4.080 10.361 1.00 90.12 85 TRP A O 1
ATOM 604 N N . VAL A 1 86 ? 1.716 2.151 10.165 1.00 89.50 86 VAL A N 1
ATOM 605 C CA . VAL A 1 86 ? 1.356 1.656 11.507 1.00 89.50 86 VAL A CA 1
ATOM 606 C C . VAL A 1 86 ? 1.873 2.579 12.617 1.00 89.50 86 VAL A C 1
ATOM 608 O O . VAL A 1 86 ? 1.223 2.688 13.651 1.00 89.50 86 VAL A O 1
ATOM 611 N N . LEU A 1 87 ? 2.996 3.282 12.414 1.00 88.81 87 LEU A N 1
ATOM 612 C CA . LEU A 1 87 ? 3.514 4.251 13.392 1.00 88.81 87 LEU A CA 1
ATOM 613 C C . LEU A 1 87 ? 2.584 5.455 13.606 1.00 88.81 87 LEU A C 1
ATOM 615 O O . LEU A 1 87 ? 2.608 6.049 14.682 1.00 88.81 87 LEU A O 1
ATOM 619 N N . SER A 1 88 ? 1.797 5.834 12.597 1.00 86.94 88 SER A N 1
ATOM 620 C CA . SER A 1 88 ? 0.846 6.950 12.670 1.00 86.94 88 SER A CA 1
ATOM 621 C C . SER A 1 88 ? -0.618 6.505 12.738 1.00 86.94 88 SER A C 1
ATOM 623 O O . SER A 1 88 ? -1.486 7.322 13.047 1.00 86.94 88 SER A O 1
ATOM 625 N N . ALA A 1 89 ? -0.907 5.231 12.468 1.00 87.12 89 ALA A N 1
ATOM 626 C CA . ALA A 1 89 ? -2.253 4.681 12.478 1.00 87.12 89 ALA A CA 1
ATOM 627 C C . ALA A 1 89 ? -2.756 4.418 13.902 1.00 87.12 89 ALA A C 1
ATOM 629 O O . ALA A 1 89 ? -2.057 3.853 14.743 1.00 87.12 89 ALA A O 1
ATOM 630 N N . THR A 1 90 ? -4.021 4.758 14.153 1.00 87.62 90 THR A N 1
ATOM 631 C CA . THR A 1 90 ? -4.711 4.324 15.371 1.00 87.62 90 THR A CA 1
ATOM 632 C C . THR A 1 90 ? -5.249 2.892 15.211 1.00 87.62 90 THR A C 1
ATOM 634 O O . THR A 1 90 ? -5.411 2.402 14.085 1.00 87.62 90 THR A O 1
ATOM 637 N N . PRO A 1 91 ? -5.575 2.190 16.312 1.00 83.75 91 PRO A N 1
ATOM 638 C CA . PRO A 1 91 ? -6.189 0.862 16.250 1.00 83.75 91 PRO A CA 1
ATOM 639 C C . PRO A 1 91 ? -7.487 0.823 15.428 1.00 83.75 91 PRO A C 1
ATOM 641 O O . PRO A 1 91 ? -7.755 -0.154 14.728 1.00 83.75 91 PRO A O 1
ATOM 644 N N . GLU A 1 92 ? -8.278 1.895 15.457 1.00 86.12 92 GLU A N 1
ATOM 645 C CA . GLU A 1 92 ? -9.506 2.030 14.670 1.00 86.12 92 GLU A CA 1
ATOM 646 C C . GLU A 1 92 ? -9.191 2.083 13.173 1.00 86.12 92 GLU A C 1
ATOM 648 O O . GLU A 1 92 ? -9.835 1.391 12.387 1.00 86.12 92 GLU A O 1
ATOM 653 N N . MET A 1 93 ? -8.151 2.824 12.775 1.00 86.56 93 MET A N 1
ATOM 654 C CA . MET A 1 93 ? -7.698 2.879 11.380 1.00 86.56 93 MET A CA 1
ATOM 655 C C . MET A 1 93 ? -7.246 1.505 10.873 1.00 86.56 93 MET A C 1
ATOM 657 O O . MET A 1 93 ? -7.507 1.158 9.723 1.00 86.56 93 MET A O 1
ATOM 661 N N . LEU A 1 94 ? -6.620 0.692 11.730 1.00 85.56 94 LEU A N 1
ATOM 662 C CA . LEU A 1 94 ? -6.241 -0.690 11.412 1.00 85.56 94 LEU A CA 1
ATOM 663 C C . LEU A 1 94 ? -7.456 -1.604 11.213 1.00 85.56 94 LEU A C 1
ATOM 665 O O . LEU A 1 94 ? -7.447 -2.480 10.344 1.00 85.56 94 LEU A O 1
ATOM 669 N N . ILE A 1 95 ? -8.511 -1.414 12.005 1.00 86.56 95 ILE A N 1
ATOM 670 C CA . ILE A 1 95 ? -9.770 -2.152 11.853 1.00 86.56 95 ILE A CA 1
ATOM 671 C C . ILE A 1 95 ? -10.469 -1.747 10.551 1.00 86.56 95 ILE A C 1
ATOM 673 O O . ILE A 1 95 ? -10.879 -2.625 9.791 1.00 86.56 95 ILE A O 1
ATOM 677 N N . GLU A 1 96 ? -10.567 -0.450 10.264 1.00 86.69 96 GLU A N 1
ATOM 678 C CA . GLU A 1 96 ? -11.193 0.058 9.038 1.00 86.69 96 GLU A CA 1
ATOM 679 C C . GLU A 1 96 ? -10.411 -0.335 7.780 1.00 86.69 96 GLU A C 1
ATOM 681 O O . GLU A 1 96 ? -11.014 -0.726 6.778 1.00 86.69 96 GLU A O 1
ATOM 686 N N . LEU A 1 97 ? -9.074 -0.345 7.842 1.00 87.06 97 LEU A N 1
ATOM 687 C CA . LEU A 1 97 ? -8.245 -0.849 6.748 1.00 87.06 97 LEU A CA 1
ATOM 688 C C . LEU A 1 97 ? -8.570 -2.318 6.448 1.00 87.06 97 LEU A C 1
ATOM 690 O O . LEU A 1 97 ? -8.787 -2.668 5.293 1.00 87.06 97 LEU A O 1
ATOM 694 N N . ARG A 1 98 ? -8.669 -3.174 7.473 1.00 85.50 98 ARG A N 1
ATOM 695 C CA . ARG A 1 98 ? -9.008 -4.596 7.279 1.00 85.50 98 ARG A CA 1
ATOM 696 C C . ARG A 1 98 ? -10.426 -4.811 6.752 1.00 85.50 98 ARG A C 1
ATOM 698 O O . ARG A 1 98 ? -10.640 -5.729 5.972 1.00 85.50 98 ARG A O 1
ATOM 705 N N . LYS A 1 99 ? -11.390 -3.972 7.138 1.00 86.81 99 LYS A N 1
ATOM 706 C CA . LYS A 1 99 ? -12.755 -4.016 6.581 1.00 86.81 99 LYS A CA 1
ATOM 707 C C . LYS A 1 99 ? -12.819 -3.585 5.117 1.00 86.81 99 LYS A C 1
ATOM 709 O O . LYS A 1 99 ? -13.772 -3.936 4.432 1.00 86.81 99 LYS A O 1
ATOM 714 N N . SER A 1 100 ? -11.834 -2.814 4.666 1.00 82.94 100 SER A N 1
ATOM 715 C CA . SER A 1 100 ? -11.779 -2.291 3.303 1.00 82.94 100 SER A CA 1
ATOM 716 C C . SER A 1 100 ? -11.229 -3.304 2.293 1.00 82.94 100 SER A C 1
ATOM 718 O O . SER A 1 100 ? -11.306 -3.033 1.099 1.00 82.94 100 SER A O 1
ATOM 720 N N . GLU A 1 101 ? -10.715 -4.469 2.721 1.00 82.38 101 GLU A N 1
ATOM 721 C CA . GLU A 1 101 ? -10.265 -5.533 1.808 1.00 82.38 101 GLU A CA 1
ATOM 722 C C . GLU A 1 101 ? -11.407 -5.928 0.845 1.00 82.38 101 GLU A C 1
ATOM 724 O O . GLU A 1 101 ? -12.528 -6.177 1.302 1.00 82.38 101 GLU A O 1
ATOM 729 N N . PRO A 1 102 ? -11.179 -5.974 -0.488 1.00 81.50 102 PRO A N 1
ATOM 730 C CA . PRO A 1 102 ? -9.892 -5.942 -1.208 1.00 81.50 102 PRO A CA 1
ATOM 731 C C . PRO A 1 102 ? -9.407 -4.553 -1.680 1.00 81.50 102 PRO A C 1
ATOM 733 O O . PRO A 1 102 ? -8.398 -4.455 -2.381 1.00 81.50 102 PRO A O 1
ATOM 736 N N . PHE A 1 103 ? -10.100 -3.469 -1.333 1.00 83.25 103 PHE A N 1
ATOM 737 C CA . PHE A 1 103 ? -9.799 -2.116 -1.803 1.00 83.25 103 PHE A CA 1
ATOM 738 C C . PHE A 1 103 ? -8.770 -1.410 -0.911 1.00 83.25 103 PHE A C 1
ATOM 740 O O . PHE A 1 103 ? -9.041 -1.072 0.240 1.00 83.25 103 PHE A O 1
ATOM 747 N N . ILE A 1 104 ? -7.578 -1.151 -1.456 1.00 86.19 104 ILE A N 1
ATOM 748 C CA . ILE A 1 104 ? -6.543 -0.378 -0.757 1.00 86.19 104 ILE A CA 1
ATOM 749 C C . ILE A 1 104 ? -6.922 1.112 -0.789 1.00 86.19 104 ILE A C 1
ATOM 751 O O . ILE A 1 104 ? -7.256 1.628 -1.862 1.00 86.19 104 ILE A O 1
ATOM 755 N N . PRO A 1 105 ? -6.846 1.834 0.346 1.00 88.12 105 PRO A N 1
ATOM 756 C CA . PRO A 1 105 ? -7.013 3.282 0.362 1.00 88.12 105 PRO A CA 1
ATOM 757 C C . PRO A 1 105 ? -6.086 3.956 -0.652 1.00 88.12 105 PRO A C 1
ATOM 759 O O . PRO A 1 105 ? -4.887 3.685 -0.682 1.00 88.12 105 PRO A O 1
ATOM 762 N N . GLY A 1 106 ? -6.621 4.869 -1.467 1.00 86.56 106 GLY A N 1
ATOM 763 C CA . GLY A 1 106 ? -5.860 5.470 -2.571 1.00 86.56 106 GLY A CA 1
ATOM 764 C C . GLY A 1 106 ? -4.600 6.233 -2.140 1.00 86.56 106 GLY A C 1
ATOM 765 O O . GLY A 1 106 ? -3.677 6.376 -2.934 1.00 86.56 106 GLY A O 1
ATOM 766 N N . ASP A 1 107 ? -4.541 6.703 -0.894 1.00 89.12 107 ASP A N 1
ATOM 767 C CA . ASP A 1 107 ? -3.337 7.308 -0.311 1.00 89.12 107 ASP A CA 1
ATOM 768 C C . ASP A 1 107 ? -2.205 6.280 -0.110 1.00 89.12 107 ASP A C 1
ATOM 770 O O . ASP A 1 107 ? -1.061 6.514 -0.505 1.00 89.12 107 ASP A O 1
ATOM 774 N N . LEU A 1 108 ? -2.549 5.088 0.391 1.00 90.06 108 LEU A N 1
ATOM 775 C CA . LEU A 1 108 ? -1.613 3.976 0.559 1.00 90.06 108 LEU A CA 1
ATOM 776 C C . LEU A 1 108 ? -1.175 3.396 -0.788 1.00 90.06 108 LEU A C 1
ATOM 778 O O . LEU A 1 108 ? 0.016 3.181 -0.985 1.00 90.06 108 LEU A O 1
ATOM 782 N N . ASP A 1 109 ? -2.101 3.199 -1.733 1.00 90.56 109 ASP A N 1
ATOM 783 C CA . ASP A 1 109 ? -1.771 2.699 -3.081 1.00 90.56 109 ASP A CA 1
ATOM 784 C C . ASP A 1 109 ? -0.807 3.658 -3.801 1.00 90.56 109 ASP A C 1
ATOM 786 O O . ASP A 1 109 ? 0.200 3.225 -4.354 1.00 90.56 109 ASP A O 1
ATOM 790 N N . ARG A 1 110 ? -1.031 4.978 -3.709 1.00 90.88 110 ARG A N 1
ATOM 791 C CA . ARG A 1 110 ? -0.096 5.978 -4.255 1.00 90.88 110 ARG A CA 1
ATOM 792 C C . ARG A 1 110 ? 1.266 5.937 -3.581 1.00 90.88 110 ARG A C 1
ATOM 794 O O . ARG A 1 110 ? 2.273 6.029 -4.276 1.00 90.88 110 ARG A O 1
ATOM 801 N N . THR A 1 111 ? 1.299 5.809 -2.258 1.00 93.44 111 THR A N 1
ATOM 802 C CA . THR A 1 111 ? 2.556 5.735 -1.506 1.00 93.44 111 THR A CA 1
ATOM 803 C C . THR A 1 111 ? 3.353 4.494 -1.903 1.00 93.44 111 THR A C 1
ATOM 805 O O . THR A 1 111 ? 4.548 4.599 -2.157 1.00 93.44 111 THR A O 1
ATOM 808 N N . LEU A 1 112 ? 2.687 3.343 -2.046 1.00 92.38 112 LEU A N 1
ATOM 809 C CA . LEU A 1 112 ? 3.298 2.102 -2.523 1.00 92.38 112 LEU A CA 1
ATOM 810 C C . LEU A 1 112 ? 3.884 2.258 -3.931 1.00 92.38 112 LEU A C 1
ATOM 812 O O . LEU A 1 112 ? 5.038 1.904 -4.153 1.00 92.38 112 LEU A O 1
ATOM 816 N N . LEU A 1 113 ? 3.121 2.825 -4.870 1.00 92.19 113 LEU A N 1
ATOM 817 C CA . LEU A 1 113 ? 3.595 3.054 -6.239 1.00 92.19 113 LEU A CA 1
ATOM 818 C C . LEU A 1 113 ? 4.776 4.031 -6.282 1.00 92.19 113 LEU A C 1
ATOM 820 O O . LEU A 1 113 ? 5.737 3.802 -7.013 1.00 92.19 113 LEU A O 1
ATOM 824 N N . LEU A 1 114 ? 4.720 5.107 -5.493 1.00 92.44 114 LEU A N 1
ATOM 825 C CA . LEU A 1 114 ? 5.785 6.102 -5.424 1.00 92.44 114 LEU A CA 1
ATOM 826 C C . LEU A 1 114 ? 7.075 5.504 -4.854 1.00 92.44 114 LEU A C 1
ATOM 828 O O . LEU A 1 114 ? 8.139 5.690 -5.442 1.00 92.44 114 LEU A O 1
ATOM 832 N N . ASP A 1 115 ? 6.991 4.766 -3.750 1.00 91.62 115 ASP A N 1
ATOM 833 C CA . ASP A 1 115 ? 8.153 4.136 -3.118 1.00 91.62 115 ASP A CA 1
ATOM 834 C C . ASP A 1 115 ? 8.740 3.027 -4.009 1.00 91.62 115 ASP A C 1
ATOM 836 O O . ASP A 1 115 ? 9.957 2.943 -4.190 1.00 91.62 115 ASP A O 1
ATOM 840 N N . LEU A 1 116 ? 7.881 2.255 -4.689 1.00 90.94 116 LEU A N 1
ATOM 841 C CA . LEU A 1 116 ? 8.312 1.261 -5.673 1.00 90.94 116 LEU A CA 1
ATOM 842 C C . LEU A 1 116 ? 9.027 1.908 -6.864 1.00 90.94 116 LEU A C 1
ATOM 844 O O . LEU A 1 116 ? 10.108 1.454 -7.243 1.00 90.94 116 LEU A O 1
ATOM 848 N N . SER A 1 117 ? 8.476 2.992 -7.417 1.00 89.62 117 SER A N 1
ATOM 849 C CA . SER A 1 117 ? 9.103 3.733 -8.522 1.00 89.62 117 SER A CA 1
ATOM 850 C C . SER A 1 117 ? 10.432 4.375 -8.116 1.00 89.62 117 SER A C 1
ATOM 852 O O . SER A 1 117 ? 11.398 4.341 -8.873 1.00 89.62 117 SER A O 1
ATOM 854 N N . SER A 1 118 ? 10.522 4.889 -6.886 1.00 90.69 118 SER A N 1
ATOM 855 C CA . SER A 1 118 ? 11.741 5.507 -6.354 1.00 90.69 118 SER A CA 1
ATOM 856 C C . SER A 1 118 ? 12.864 4.487 -6.181 1.00 90.69 118 SER A C 1
ATOM 858 O O . SER A 1 118 ? 14.033 4.808 -6.379 1.00 90.69 118 SER A O 1
ATOM 860 N N . ARG A 1 119 ? 12.513 3.248 -5.822 1.00 88.44 119 ARG A N 1
ATOM 861 C CA . ARG A 1 119 ? 13.470 2.165 -5.591 1.00 88.44 119 ARG A CA 1
ATOM 862 C C . ARG A 1 119 ? 13.928 1.470 -6.870 1.00 88.44 119 ARG A C 1
ATOM 864 O O . ARG A 1 119 ? 15.095 1.111 -6.977 1.00 88.44 119 ARG A O 1
ATOM 871 N N . THR A 1 120 ? 13.009 1.249 -7.803 1.00 86.81 120 THR A N 1
ATOM 872 C CA . THR A 1 120 ? 13.287 0.576 -9.084 1.00 86.81 120 THR A CA 1
ATOM 873 C C . THR A 1 120 ? 13.841 1.531 -10.137 1.00 86.81 120 THR A C 1
ATOM 875 O O . THR A 1 120 ? 14.518 1.100 -11.063 1.00 86.81 120 THR A O 1
ATOM 878 N N . GLY A 1 121 ? 13.569 2.832 -9.996 1.00 85.88 121 GLY A N 1
ATOM 879 C CA . GLY A 1 121 ? 13.821 3.831 -11.032 1.00 85.88 121 GLY A CA 1
ATOM 880 C C . GLY A 1 121 ? 12.797 3.788 -12.172 1.00 85.88 121 GLY A C 1
ATOM 881 O O . GLY A 1 121 ? 12.901 4.580 -13.108 1.00 85.88 121 GLY A O 1
ATOM 882 N N . GLU A 1 122 ? 11.805 2.895 -12.105 1.00 83.62 122 GLU A N 1
ATOM 883 C CA . GLU A 1 122 ? 10.769 2.747 -13.120 1.00 83.62 122 GLU A CA 1
ATOM 884 C C . GLU A 1 122 ? 9.544 3.581 -12.760 1.00 83.62 122 GLU A C 1
ATOM 886 O O . GLU A 1 122 ? 8.873 3.355 -11.754 1.00 83.62 122 GLU A O 1
ATOM 891 N N . TYR A 1 123 ? 9.223 4.553 -13.610 1.00 79.25 123 TYR A N 1
ATOM 892 C CA . TYR A 1 123 ? 8.031 5.377 -13.419 1.00 79.25 123 TYR A CA 1
ATOM 893 C C . TYR A 1 123 ? 6.748 4.679 -13.899 1.00 79.25 123 TYR A C 1
ATOM 895 O O . TYR A 1 123 ? 5.660 4.960 -13.398 1.00 79.25 123 TYR A O 1
ATOM 903 N N . ASP A 1 124 ? 6.869 3.757 -14.859 1.00 82.75 124 ASP A N 1
ATOM 904 C CA . ASP A 1 124 ? 5.741 3.012 -15.420 1.00 82.75 124 ASP A CA 1
ATOM 905 C C . ASP A 1 124 ? 5.655 1.603 -14.826 1.00 82.75 124 ASP A C 1
ATOM 907 O O . ASP A 1 124 ? 6.068 0.615 -15.427 1.00 82.75 124 ASP A O 1
ATOM 911 N N . ILE A 1 125 ? 5.117 1.514 -13.608 1.00 85.81 125 ILE A N 1
ATOM 912 C CA . ILE A 1 125 ? 4.843 0.223 -12.973 1.00 85.81 125 ILE A CA 1
ATOM 913 C C . ILE A 1 125 ? 3.714 -0.471 -13.738 1.00 85.81 125 ILE A C 1
ATOM 915 O O . ILE A 1 125 ? 2.572 0.012 -13.723 1.00 85.81 125 ILE A O 1
ATOM 919 N N . ASN A 1 126 ? 4.022 -1.611 -14.360 1.00 86.12 126 ASN A N 1
ATOM 920 C CA . ASN A 1 126 ? 3.059 -2.384 -15.140 1.00 86.12 126 ASN A CA 1
ATOM 921 C C . ASN A 1 126 ? 1.897 -2.925 -14.282 1.00 86.12 126 ASN A C 1
ATOM 923 O O . ASN A 1 126 ? 1.997 -3.076 -13.063 1.00 86.12 126 ASN A O 1
ATOM 927 N N . ASP A 1 127 ? 0.772 -3.239 -14.927 1.00 86.19 127 ASP A N 1
ATOM 928 C CA . ASP A 1 127 ? -0.438 -3.682 -14.220 1.00 86.19 127 ASP A CA 1
ATOM 929 C C . ASP A 1 127 ? -0.225 -4.990 -13.436 1.00 86.19 127 ASP A C 1
ATOM 931 O O . ASP A 1 127 ? -0.724 -5.134 -12.320 1.00 86.19 127 ASP A O 1
ATOM 935 N N . ALA A 1 128 ? 0.605 -5.897 -13.963 1.00 87.06 128 ALA A N 1
ATOM 936 C CA . ALA A 1 128 ? 0.965 -7.143 -13.291 1.00 87.06 128 ALA A CA 1
ATOM 937 C C . ALA A 1 128 ? 1.674 -6.893 -11.946 1.00 87.06 128 ALA A C 1
ATOM 939 O O . ALA A 1 128 ? 1.267 -7.448 -10.926 1.00 87.06 128 ALA A O 1
ATOM 940 N N . SER A 1 129 ? 2.669 -6.000 -11.909 1.00 87.75 129 SER A N 1
ATOM 941 C CA . SER A 1 129 ? 3.400 -5.637 -10.686 1.00 87.75 129 SER A CA 1
ATOM 942 C C . SER A 1 129 ? 2.487 -4.933 -9.696 1.00 87.75 129 SER A C 1
ATOM 944 O O . SER A 1 129 ? 2.587 -5.180 -8.498 1.00 87.75 129 SER A O 1
ATOM 946 N N . ARG A 1 130 ? 1.541 -4.109 -10.173 1.00 88.19 130 ARG A N 1
ATOM 947 C CA . ARG A 1 130 ? 0.521 -3.502 -9.301 1.00 88.19 130 ARG A CA 1
ATOM 948 C C . ARG A 1 130 ? -0.355 -4.565 -8.656 1.00 88.19 130 ARG A C 1
ATOM 950 O O . ARG A 1 130 ? -0.628 -4.466 -7.466 1.00 88.19 130 ARG A O 1
ATOM 957 N N . HIS A 1 131 ? -0.787 -5.571 -9.413 1.00 88.44 131 HIS A N 1
ATOM 958 C CA . HIS A 1 131 ? -1.604 -6.656 -8.874 1.00 88.44 131 HIS A CA 1
ATOM 959 C C . HIS A 1 131 ? -0.840 -7.445 -7.806 1.00 88.44 131 HIS A C 1
ATOM 961 O O . HIS A 1 131 ? -1.313 -7.569 -6.679 1.00 88.44 131 HIS A O 1
ATOM 967 N N . VAL A 1 132 ? 0.391 -7.861 -8.120 1.00 90.38 132 VAL A N 1
ATOM 968 C CA . VAL A 1 132 ? 1.266 -8.578 -7.180 1.00 90.38 132 VAL A CA 1
ATOM 969 C C . VAL A 1 132 ? 1.525 -7.743 -5.926 1.00 90.38 132 VAL A C 1
ATOM 971 O O . VAL A 1 132 ? 1.412 -8.251 -4.814 1.00 90.38 132 VAL A O 1
ATOM 974 N N . MET A 1 133 ? 1.816 -6.451 -6.072 1.00 91.25 133 MET A N 1
ATOM 975 C CA . MET A 1 133 ? 2.041 -5.544 -4.946 1.00 91.25 133 MET A CA 1
ATOM 976 C C . MET A 1 133 ? 0.817 -5.431 -4.032 1.00 91.25 133 MET A C 1
ATOM 978 O O . MET A 1 133 ? 0.971 -5.430 -2.811 1.00 91.25 133 MET A O 1
ATOM 982 N N . ARG A 1 134 ? -0.395 -5.371 -4.599 1.00 90.81 134 ARG A N 1
ATOM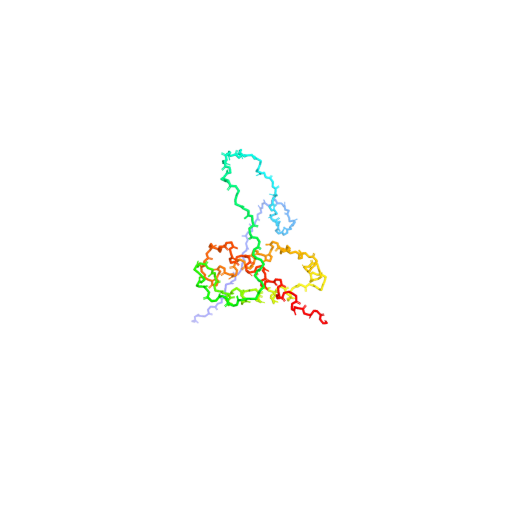 983 C CA . ARG A 1 134 ? -1.642 -5.334 -3.821 1.00 90.81 134 ARG A CA 1
ATOM 984 C C . ARG A 1 134 ? -1.872 -6.629 -3.054 1.00 90.81 134 ARG A C 1
ATOM 986 O O . ARG A 1 134 ? -2.215 -6.574 -1.875 1.00 90.81 134 ARG A O 1
ATOM 993 N N . ASP A 1 135 ? -1.618 -7.772 -3.681 1.00 91.06 135 ASP A N 1
ATOM 994 C CA . ASP A 1 135 ? -1.711 -9.068 -3.008 1.00 91.06 135 ASP A CA 1
ATOM 995 C C . ASP A 1 135 ? -0.707 -9.154 -1.853 1.00 91.06 135 ASP A C 1
ATOM 997 O O . ASP A 1 135 ? -1.074 -9.482 -0.723 1.00 91.06 135 ASP A O 1
ATOM 1001 N N . ARG A 1 136 ? 0.555 -8.766 -2.092 1.00 91.00 136 ARG A N 1
ATOM 1002 C CA . ARG A 1 136 ? 1.597 -8.736 -1.052 1.00 91.00 136 ARG A CA 1
ATOM 1003 C C . ARG A 1 136 ? 1.262 -7.787 0.090 1.00 91.00 136 ARG A C 1
ATOM 1005 O O . ARG A 1 136 ? 1.524 -8.120 1.247 1.00 91.00 136 ARG A O 1
ATOM 1012 N N . PHE A 1 137 ? 0.651 -6.643 -0.208 1.00 91.94 137 PHE A N 1
ATOM 1013 C CA . PHE A 1 137 ? 0.157 -5.719 0.808 1.00 91.94 137 PHE A CA 1
ATOM 1014 C C . PHE A 1 137 ? -0.855 -6.392 1.734 1.00 91.94 137 PHE A C 1
ATOM 1016 O O . PHE A 1 137 ? -0.664 -6.386 2.952 1.00 91.94 137 PHE A O 1
ATOM 1023 N N . TRP A 1 138 ? -1.887 -7.030 1.182 1.00 91.44 138 TRP A N 1
ATOM 1024 C CA . TRP A 1 138 ? -2.914 -7.676 1.997 1.00 91.44 138 TRP A CA 1
ATOM 1025 C C . TRP A 1 138 ? -2.393 -8.886 2.768 1.00 91.44 138 TRP A C 1
ATOM 1027 O O . TRP A 1 138 ? -2.747 -9.053 3.934 1.00 91.44 138 TRP A O 1
ATOM 1037 N N . GLU A 1 139 ? -1.501 -9.687 2.184 1.00 91.06 139 GLU A N 1
ATOM 1038 C CA . GLU A 1 139 ? -0.828 -10.778 2.901 1.00 91.06 139 GLU A CA 1
ATOM 1039 C C . GLU A 1 139 ? -0.045 -10.259 4.115 1.00 91.06 139 GLU A C 1
ATOM 1041 O O . GLU A 1 139 ? -0.109 -10.828 5.212 1.00 91.06 139 GLU A O 1
ATOM 1046 N N . GLN A 1 140 ? 0.643 -9.127 3.960 1.00 88.88 140 GLN A N 1
ATOM 1047 C CA . GLN A 1 140 ? 1.370 -8.507 5.058 1.00 88.88 140 GLN A CA 1
ATOM 1048 C C . GLN A 1 140 ? 0.422 -7.916 6.113 1.00 88.88 140 GLN A C 1
ATOM 1050 O O . GLN A 1 140 ? 0.672 -8.090 7.306 1.00 88.88 140 GLN A O 1
ATOM 1055 N N . VAL A 1 141 ? -0.691 -7.294 5.711 1.00 86.94 141 VAL A N 1
ATOM 1056 C CA . VAL A 1 141 ? -1.729 -6.799 6.635 1.00 86.94 141 VAL A CA 1
ATOM 1057 C C . VAL A 1 141 ? -2.386 -7.946 7.412 1.00 86.94 141 VAL A C 1
ATOM 1059 O O . VAL A 1 141 ? -2.581 -7.826 8.620 1.00 86.94 141 VAL A O 1
ATOM 1062 N N . LYS A 1 142 ? -2.666 -9.091 6.778 1.00 87.38 142 LYS A N 1
ATOM 1063 C CA . LYS A 1 142 ? -3.199 -10.297 7.447 1.00 87.38 142 LYS A CA 1
ATOM 1064 C C . LYS A 1 142 ? -2.220 -10.873 8.468 1.00 87.38 142 LYS A C 1
ATOM 1066 O O . LYS A 1 142 ? -2.639 -11.410 9.495 1.00 87.38 142 LYS A O 1
ATOM 1071 N N . ARG A 1 143 ? -0.914 -10.748 8.208 1.00 85.25 143 ARG A N 1
ATOM 1072 C CA . ARG A 1 143 ? 0.148 -11.161 9.135 1.00 85.25 143 ARG A CA 1
ATOM 1073 C C . ARG A 1 143 ? 0.281 -10.228 10.344 1.00 85.25 143 ARG A C 1
ATOM 1075 O O . ARG A 1 143 ? 0.784 -10.680 11.374 1.00 85.25 143 ARG A O 1
ATOM 1082 N N . LEU A 1 144 ? -0.177 -8.974 10.267 1.00 80.94 144 LEU A N 1
ATOM 1083 C CA . LEU A 1 144 ? -0.219 -8.078 11.424 1.00 80.94 144 LEU A CA 1
ATOM 1084 C C . LEU A 1 144 ? -1.225 -8.611 12.454 1.00 80.94 144 LEU A C 1
ATOM 1086 O O . LEU A 1 144 ? -2.429 -8.352 12.398 1.00 80.94 144 LEU A O 1
ATOM 1090 N N . ARG A 1 145 ? -0.721 -9.364 13.4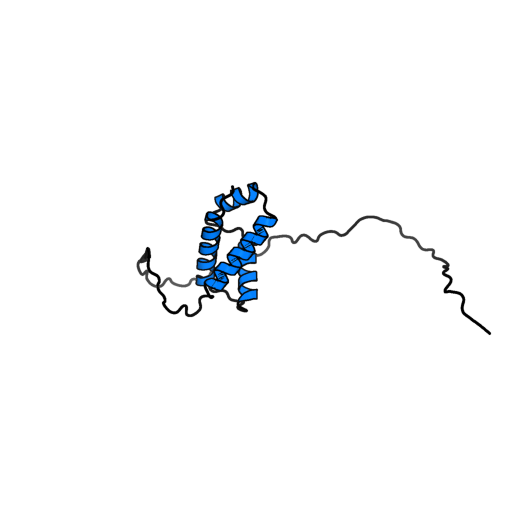32 1.00 61.25 145 ARG A N 1
ATOM 1091 C CA . ARG A 1 145 ? -1.470 -9.669 14.647 1.00 61.25 145 ARG A CA 1
ATOM 1092 C C . ARG A 1 145 ? -1.480 -8.412 15.506 1.00 61.25 145 ARG A C 1
ATOM 1094 O O . ARG A 1 145 ? -0.473 -8.086 16.124 1.00 61.25 145 ARG A O 1
ATOM 1101 N N . LEU A 1 146 ? -2.615 -7.718 15.524 1.00 58.88 146 LEU A N 1
ATOM 1102 C CA . LEU A 1 146 ? -2.938 -6.804 16.616 1.00 58.88 146 LEU A CA 1
ATOM 1103 C C . LEU A 1 146 ? -3.027 -7.657 17.889 1.00 58.88 146 LEU A C 1
ATOM 1105 O O . LEU A 1 146 ? -3.960 -8.451 18.025 1.00 58.88 146 LEU A O 1
ATOM 1109 N N . GLY A 1 147 ? -1.982 -7.585 18.712 1.00 44.03 147 GLY A N 1
ATOM 1110 C CA . GLY A 1 147 ? -1.904 -8.202 20.035 1.00 44.03 147 GLY A CA 1
ATOM 1111 C C . GLY A 1 147 ? -2.394 -7.254 21.112 1.00 44.03 147 GLY A C 1
ATOM 1112 O O . GLY A 1 147 ? -2.246 -6.028 20.911 1.00 44.03 147 GLY A O 1
#

Organism: NCBI:txid1193182

Radius of gyration: 28.64 Å; chains: 1; bounding box: 63×83×52 Å

Foldseek 3Di:
DDDDDDDDDDDDDDDDDDDDDDDDDDDDDDDDDDDDDDDDDDDDDDDDDPPPPPPDDDDPPPPPPVQADDLVLLLVLLVVLVVVVVVVDDPVNLVVCLVCPPDHDPVSLVSSLVSSCVVRVDNDRDPVNSVSSSVSNVVVSVVPPPD

Sequence (147 aa):
MPSRPGPDTGADADPGIDAEAPAPPHTAAPKPSVLAGKRPSTILPPKAAPPMWTTSTGGASRGEDIGLVDIEAIDAVVRQVIATWVLSATPEMLIELRKSEPFIPGDLDRTLLLDLSSRTGEYDINDASRHVMRDRFWEQVKRLRLG

Secondary structure (DSSP, 8-state):
----------------------------PPPP------PPP--PPP-PPP-------S-------TTSPPHHHHHHHHHHHHHHHHHH--HHHHHHHHHTTT---HHHHHHHHHHHHHHH--SS--HHHHHHHHHHHHHHHHH----

pLDDT: mean 70.34, std 19.13, range [37.16, 93.44]